Protein AF-Q0RI32-F1 (afdb_monomer)

pLDDT: mean 76.98, std 11.65, range [42.78, 92.56]

Mean predicted aligned error: 15.57 Å

Radius of gyration: 24.02 Å; Cα contacts (8 Å, |Δi|>4): 38; chains: 1; bounding box: 44×40×60 Å

Secondary structure (DSSP, 8-state):
---PPPHHHHHHHHHH-S-----TTSPPP-------B-TTT-SBGGGSEEEE-SS-EEEEPP------

Organism: Frankia alni (strain DSM 45986 / CECT 9034 / ACN14a) (NCBI:txid326424)

Foldseek 3Di:
DDDDPDPVNVVVCVVVDDDPPDDPPPDDD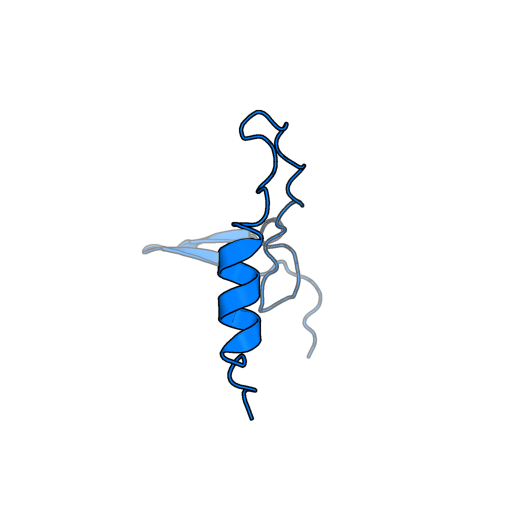PDPPPQDADPPPRHGLVQWDWDDDPVDIDTHDPPDDPDD

Structure (mmCIF, N/CA/C/O backbone):
data_AF-Q0RI32-F1
#
_entry.id   AF-Q0RI32-F1
#
loop_
_atom_site.group_PDB
_atom_site.id
_atom_site.type_symbol
_atom_site.label_atom_id
_atom_site.label_alt_id
_atom_site.label_comp_id
_atom_site.label_asym_id
_atom_site.label_entity_id
_atom_site.label_seq_id
_atom_site.pdbx_PDB_ins_code
_atom_site.Cartn_x
_atom_site.Cartn_y
_atom_site.Cartn_z
_atom_site.occupancy
_atom_site.B_iso_or_equiv
_atom_site.auth_seq_id
_atom_site.auth_comp_id
_atom_site.auth_asym_id
_atom_site.auth_atom_id
_atom_site.pdbx_PDB_model_num
ATOM 1 N N . MET A 1 1 ? -7.669 -26.665 21.115 1.00 42.78 1 MET A N 1
ATOM 2 C CA . MET A 1 1 ? -8.811 -26.695 22.052 1.00 42.78 1 MET A CA 1
ATOM 3 C C . MET A 1 1 ? -9.283 -25.269 22.279 1.00 42.78 1 MET A C 1
ATOM 5 O O . MET A 1 1 ? -8.554 -24.503 22.889 1.00 42.78 1 MET A O 1
ATOM 9 N N . GLY A 1 2 ? -10.432 -24.884 21.718 1.00 51.47 2 GLY A N 1
ATOM 10 C CA . GLY A 1 2 ? -11.037 -23.581 21.999 1.00 51.47 2 GLY A CA 1
ATOM 11 C C . GLY A 1 2 ? -11.797 -23.660 23.317 1.00 51.47 2 GLY A C 1
ATOM 12 O O . GLY A 1 2 ? -12.780 -24.396 23.402 1.00 51.47 2 GLY A O 1
ATOM 13 N N . ASP A 1 3 ? -11.310 -22.956 24.335 1.00 59.75 3 ASP A N 1
ATOM 14 C CA . ASP A 1 3 ? -11.986 -22.818 25.622 1.00 59.75 3 ASP A CA 1
ATOM 15 C C . ASP A 1 3 ? -13.343 -22.139 25.379 1.00 59.75 3 ASP A C 1
ATOM 17 O O . ASP A 1 3 ? -13.419 -20.987 24.945 1.00 59.75 3 ASP A O 1
ATOM 21 N N . ARG A 1 4 ? -14.439 -22.895 25.518 1.00 67.00 4 ARG A N 1
ATOM 22 C CA . ARG A 1 4 ? -15.784 -22.338 25.343 1.00 67.00 4 ARG A CA 1
ATOM 23 C C . ARG A 1 4 ? -16.011 -21.359 26.493 1.00 67.00 4 ARG A C 1
ATOM 25 O O . ARG A 1 4 ? -15.935 -21.793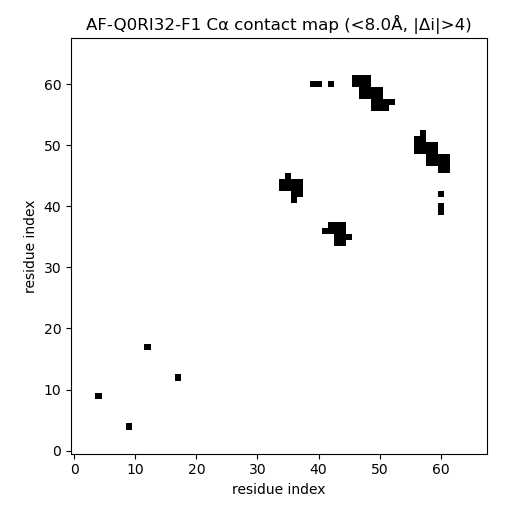 27.640 1.00 67.00 4 ARG A O 1
ATOM 32 N N . PRO A 1 5 ? -16.356 -20.087 26.226 1.00 66.31 5 PRO A N 1
ATOM 33 C CA . PRO A 1 5 ? -16.533 -19.116 27.292 1.00 66.31 5 PRO A CA 1
ATOM 34 C C . PRO A 1 5 ? -17.618 -19.601 28.260 1.00 66.31 5 PRO A C 1
ATOM 36 O O . PRO A 1 5 ? -18.750 -19.894 27.858 1.00 66.31 5 PRO A O 1
ATOM 39 N N . SER A 1 6 ? -17.244 -19.713 29.536 1.00 80.00 6 SER A N 1
ATOM 40 C CA . SER A 1 6 ? -18.124 -20.141 30.625 1.00 80.00 6 SER A CA 1
ATOM 41 C C . SER A 1 6 ? -19.406 -19.303 30.659 1.00 80.00 6 SER A C 1
ATOM 43 O O . SER A 1 6 ? -19.389 -18.097 30.400 1.00 80.00 6 SER A O 1
ATOM 45 N N . ARG A 1 7 ? -20.538 -19.922 31.024 1.00 80.75 7 ARG A N 1
ATOM 46 C CA . ARG A 1 7 ? -21.836 -19.226 31.159 1.00 80.75 7 ARG A CA 1
ATOM 47 C C . ARG A 1 7 ? -21.747 -18.016 32.096 1.00 80.75 7 ARG A C 1
ATOM 49 O O . ARG A 1 7 ? -22.413 -17.015 31.854 1.00 80.75 7 ARG A O 1
ATOM 56 N N . PHE A 1 8 ? -20.876 -18.089 33.103 1.00 80.38 8 PHE A N 1
ATOM 57 C CA . PHE A 1 8 ? -20.577 -16.988 34.016 1.00 80.38 8 PHE A CA 1
ATOM 58 C C . PHE A 1 8 ? -19.954 -15.782 33.299 1.00 80.38 8 PHE A C 1
ATOM 60 O O . PHE A 1 8 ? -20.402 -14.656 33.481 1.00 80.38 8 PHE A O 1
ATOM 67 N N . TYR A 1 9 ? -18.994 -16.016 32.402 1.00 80.25 9 TYR A N 1
ATOM 68 C CA . TYR A 1 9 ?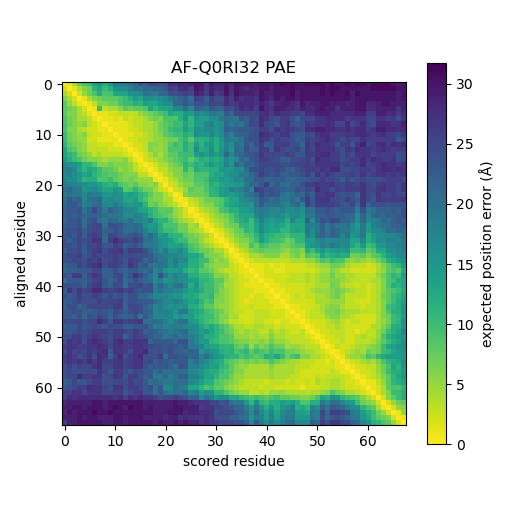 -18.367 -14.960 31.603 1.00 80.25 9 TYR A CA 1
ATOM 69 C C . TYR A 1 9 ? -19.387 -14.255 30.698 1.00 80.25 9 TYR A C 1
ATOM 71 O O . TYR A 1 9 ? -19.398 -13.033 30.573 1.00 80.25 9 TYR A O 1
ATOM 79 N N . ARG A 1 10 ? -20.312 -15.029 30.121 1.00 78.25 10 ARG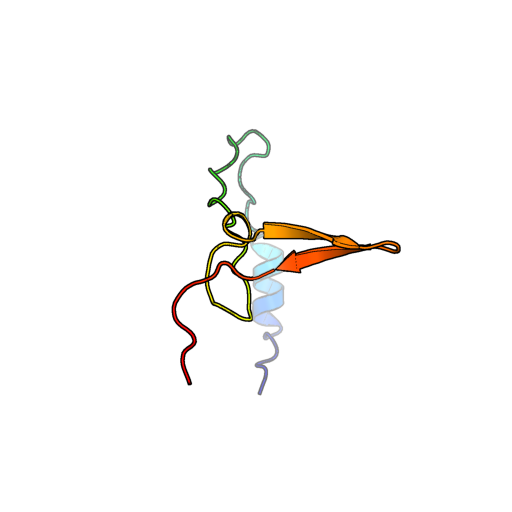 A N 1
ATOM 80 C CA . ARG A 1 10 ? -21.390 -14.502 29.275 1.00 78.25 10 ARG A CA 1
ATOM 81 C C . ARG A 1 10 ? -22.401 -13.659 30.067 1.00 78.25 10 ARG A C 1
ATOM 83 O O . ARG A 1 10 ? -22.881 -12.650 29.554 1.00 78.25 10 ARG A O 1
ATOM 90 N N . PHE A 1 11 ? -22.689 -14.043 31.312 1.00 84.25 11 PHE A N 1
ATOM 91 C CA . PHE A 1 11 ? -23.506 -13.248 32.231 1.00 84.25 11 PHE A CA 1
ATOM 92 C C . PHE A 1 11 ? -22.807 -11.937 32.617 1.00 84.25 11 PHE A C 1
ATOM 94 O O . PHE A 1 11 ? -23.407 -10.875 32.490 1.00 84.25 11 PHE A O 1
ATOM 101 N N . LEU A 1 12 ? -21.521 -11.986 32.984 1.00 81.62 12 LEU A N 1
ATOM 102 C CA . LEU A 1 12 ? -20.746 -10.789 33.330 1.00 81.62 12 LEU A CA 1
ATOM 103 C C . LEU A 1 12 ? -20.687 -9.770 32.184 1.00 81.62 12 LEU A C 1
ATOM 105 O O . LEU A 1 12 ? -20.921 -8.585 32.412 1.00 81.62 12 LEU A O 1
ATOM 109 N N . LEU A 1 13 ? -20.456 -10.224 30.948 1.00 78.69 13 LEU A N 1
ATOM 110 C CA . LEU A 1 13 ? -20.495 -9.354 29.764 1.00 78.69 13 LEU A CA 1
ATOM 111 C C . LEU A 1 13 ? -21.870 -8.707 29.541 1.00 78.69 13 LEU A C 1
ATOM 113 O O . LEU A 1 13 ? -21.947 -7.596 29.030 1.00 78.69 13 LEU A O 1
ATOM 117 N N . SER A 1 14 ? -22.952 -9.385 29.933 1.00 79.12 14 SER A N 1
ATOM 118 C CA . SER A 1 14 ? -24.311 -8.844 29.804 1.00 79.12 14 SER A CA 1
ATOM 119 C C . SER A 1 14 ? -24.597 -7.751 30.839 1.00 79.12 14 SER A C 1
ATOM 121 O O . SER A 1 14 ? -25.354 -6.830 30.550 1.00 79.12 14 SER A O 1
ATOM 123 N N . VAL A 1 15 ? -23.985 -7.830 32.027 1.00 82.56 15 VAL A N 1
ATOM 124 C CA . VAL A 1 15 ? -24.175 -6.852 33.113 1.00 82.56 15 VAL A CA 1
ATOM 125 C C . VAL A 1 15 ? -23.275 -5.626 32.950 1.00 82.56 15 VAL A C 1
ATOM 127 O O . VAL A 1 15 ? -23.727 -4.511 33.185 1.00 82.56 15 VAL A O 1
ATOM 130 N N . MET A 1 16 ? -22.016 -5.803 32.535 1.00 83.69 16 MET A N 1
ATOM 131 C CA . MET A 1 16 ? -21.087 -4.673 32.362 1.00 83.69 16 MET A CA 1
ATOM 132 C C . MET A 1 16 ? -21.409 -3.795 31.145 1.00 83.69 16 MET A C 1
ATOM 134 O O . MET A 1 16 ? -20.895 -2.684 31.039 1.00 83.69 16 MET A O 1
ATOM 138 N N . GLY A 1 17 ? -22.260 -4.281 30.240 1.00 72.50 17 GLY A N 1
ATOM 139 C CA . GLY A 1 17 ? -22.572 -3.601 28.993 1.00 72.50 17 GLY A CA 1
ATOM 140 C C . GLY A 1 17 ? -21.435 -3.690 27.966 1.00 72.50 17 GLY A C 1
ATOM 141 O O . GLY A 1 17 ? -20.356 -4.227 28.238 1.00 72.50 17 GLY A O 1
ATOM 142 N N . PRO A 1 18 ? -21.681 -3.212 26.737 1.00 75.25 18 PRO A N 1
ATOM 143 C CA . PRO A 1 18 ? -20.677 -3.216 25.686 1.00 75.25 18 PRO A CA 1
ATOM 144 C C . PRO A 1 18 ? -19.520 -2.276 26.039 1.00 75.25 18 PRO A C 1
ATOM 146 O O . PRO A 1 18 ? -19.710 -1.235 26.668 1.00 75.25 18 PRO A O 1
ATOM 149 N N . ALA A 1 19 ? -18.315 -2.623 25.583 1.00 75.50 19 ALA A N 1
ATOM 150 C CA . ALA A 1 19 ? -17.172 -1.726 25.681 1.00 75.50 19 ALA A CA 1
ATOM 151 C C . ALA A 1 19 ? -17.515 -0.384 25.013 1.00 75.50 19 ALA A C 1
ATOM 153 O O . ALA A 1 19 ? -17.999 -0.362 23.879 1.00 75.50 19 ALA A O 1
ATOM 154 N N . GLN A 1 20 ? -17.273 0.732 25.706 1.00 74.06 20 GLN A N 1
ATOM 155 C CA . GLN A 1 20 ? -17.432 2.058 25.111 1.00 74.06 20 GLN A CA 1
ATOM 156 C C . GLN A 1 20 ? -16.447 2.182 23.942 1.00 74.06 20 GLN A C 1
ATOM 158 O O . GLN A 1 20 ? -15.235 2.208 24.144 1.00 74.06 20 GLN A O 1
ATOM 163 N N . LEU A 1 21 ? -16.964 2.252 22.713 1.00 70.88 21 LEU A N 1
ATOM 164 C CA . LEU A 1 21 ? -16.171 2.276 21.475 1.00 70.88 21 LEU A CA 1
ATOM 165 C C . LEU A 1 21 ? -15.467 3.626 21.214 1.00 70.88 21 LEU A C 1
ATOM 167 O O . LEU A 1 21 ? -14.959 3.862 20.121 1.00 70.88 21 LEU A O 1
ATOM 171 N N . GLY A 1 22 ? -15.369 4.491 22.227 1.00 71.56 22 GLY A N 1
ATOM 172 C CA . GLY A 1 22 ? -14.916 5.872 22.081 1.00 71.56 22 GLY A CA 1
ATOM 173 C C . GLY A 1 22 ? -15.990 6.770 21.459 1.00 71.56 22 GLY A C 1
ATOM 174 O O . GLY A 1 22 ? -17.047 6.306 21.038 1.00 71.56 22 GLY A O 1
ATOM 175 N N . SER A 1 23 ? -15.735 8.078 21.449 1.00 73.75 23 SER A N 1
ATOM 176 C CA . SER A 1 23 ? -16.638 9.056 20.832 1.00 73.75 23 SER A CA 1
ATOM 177 C C . SER A 1 23 ? -16.670 8.887 19.309 1.00 73.75 23 SER A C 1
ATOM 179 O O . SER A 1 23 ? -15.618 8.713 18.696 1.00 73.75 23 SER A O 1
ATOM 181 N N . LEU A 1 24 ? -17.857 8.993 18.699 1.00 68.44 24 LEU A N 1
ATOM 182 C CA . LEU A 1 24 ? -18.006 9.085 17.238 1.00 68.44 24 LEU A CA 1
ATOM 183 C C . LEU A 1 24 ? -17.367 10.367 16.679 1.00 68.44 24 LEU A C 1
ATOM 185 O O . LEU A 1 24 ? -16.875 10.357 15.557 1.00 68.44 24 LEU A O 1
ATOM 189 N N . ASP A 1 25 ? -17.321 11.431 17.486 1.00 76.44 25 ASP A N 1
ATOM 190 C CA . ASP A 1 25 ? -16.655 12.703 17.178 1.00 76.44 25 ASP A CA 1
ATOM 191 C C . ASP A 1 25 ? -15.153 12.691 17.504 1.00 76.44 25 ASP A C 1
ATOM 193 O O . ASP A 1 25 ? -14.482 13.722 17.419 1.00 76.44 25 ASP A O 1
ATOM 197 N N . ALA A 1 26 ? -14.593 11.550 17.924 1.00 73.25 26 ALA A N 1
ATOM 198 C CA . ALA A 1 26 ? -13.155 11.467 18.125 1.00 73.25 26 ALA A CA 1
ATOM 199 C C . ALA A 1 26 ? -12.440 11.729 16.787 1.00 73.25 26 ALA A C 1
ATOM 201 O O . ALA A 1 26 ? -12.826 11.150 15.765 1.00 73.25 26 ALA A O 1
ATOM 202 N N . PRO A 1 27 ? -11.383 12.562 16.768 1.00 74.50 27 PRO A N 1
ATOM 203 C CA . PRO A 1 27 ? -10.621 12.781 15.550 1.00 74.50 27 PRO A CA 1
ATOM 204 C C . PRO A 1 27 ? -10.102 11.433 15.028 1.00 74.50 27 PRO A C 1
ATOM 206 O O . PRO A 1 27 ? -9.694 10.580 15.830 1.00 74.50 27 PRO A O 1
ATOM 209 N N . PRO A 1 28 ? -10.116 11.208 13.701 1.00 75.50 28 PRO A N 1
ATOM 210 C CA . PRO A 1 28 ? -9.647 9.956 13.134 1.00 75.50 28 PRO A CA 1
ATOM 211 C C . PRO A 1 28 ? -8.203 9.724 13.577 1.00 75.50 28 PRO A C 1
ATOM 213 O O . PRO A 1 28 ? -7.340 10.590 13.417 1.00 75.50 28 PRO A O 1
ATOM 216 N N . ARG A 1 29 ? -7.930 8.549 14.158 1.00 74.88 29 ARG A N 1
ATOM 217 C CA . ARG A 1 29 ? -6.548 8.154 14.444 1.00 74.88 29 ARG A CA 1
ATOM 218 C C . ARG A 1 29 ? -5.765 8.162 13.127 1.00 74.88 29 ARG A C 1
ATOM 220 O O . ARG A 1 29 ? -6.299 7.670 12.130 1.00 74.88 29 ARG A O 1
ATOM 227 N N . PRO A 1 30 ? -4.522 8.674 13.107 1.00 75.12 30 PRO A N 1
ATOM 228 C CA . PRO A 1 30 ? -3.697 8.622 11.911 1.00 75.12 30 PRO A CA 1
ATOM 229 C C . PRO A 1 30 ? -3.537 7.156 11.503 1.00 75.12 30 PRO A C 1
ATOM 231 O O . PRO A 1 30 ? -2.972 6.348 12.244 1.00 75.12 30 PRO A O 1
ATOM 234 N N . ALA A 1 31 ? -4.108 6.790 10.356 1.00 75.56 31 ALA A N 1
ATOM 235 C CA . ALA A 1 31 ? -3.927 5.460 9.806 1.00 75.56 31 ALA A CA 1
ATOM 236 C C . ALA A 1 31 ? -2.452 5.312 9.402 1.00 75.56 31 ALA A C 1
ATOM 238 O O . ALA A 1 31 ? -1.911 6.227 8.774 1.00 75.56 31 ALA A O 1
ATOM 239 N N . PRO A 1 32 ? -1.782 4.195 9.738 1.00 71.94 32 PRO A N 1
ATOM 240 C CA . PRO A 1 32 ? -0.451 3.950 9.208 1.00 71.94 32 PRO A CA 1
ATOM 241 C C . PRO A 1 32 ? -0.540 3.904 7.681 1.00 71.94 32 PRO A C 1
ATOM 243 O O . PRO A 1 32 ? -1.471 3.303 7.133 1.00 71.94 32 PRO A O 1
ATOM 246 N N . ALA A 1 33 ? 0.418 4.539 7.002 1.00 73.81 33 ALA A N 1
ATOM 247 C CA . ALA A 1 33 ? 0.537 4.446 5.555 1.00 73.81 33 ALA A CA 1
ATOM 248 C C . ALA A 1 33 ?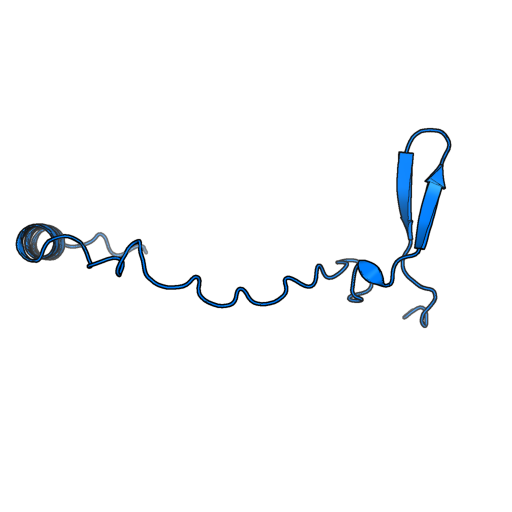 0.632 2.962 5.185 1.00 73.81 33 ALA A C 1
ATOM 250 O O . ALA A 1 33 ? 1.584 2.273 5.560 1.00 73.81 33 ALA A O 1
ATOM 251 N N . ARG A 1 34 ? -0.400 2.441 4.516 1.00 73.38 34 ARG A N 1
ATOM 252 C CA . ARG A 1 34 ? -0.380 1.069 4.017 1.00 73.38 34 ARG A CA 1
ATOM 253 C C . ARG A 1 34 ? 0.543 1.061 2.812 1.00 73.38 34 ARG A C 1
ATOM 255 O O . ARG A 1 34 ? 0.133 1.430 1.721 1.00 73.38 34 ARG A O 1
ATOM 262 N N . VAL A 1 35 ? 1.800 0.697 3.039 1.00 78.19 35 VAL A N 1
ATOM 263 C CA . VAL A 1 35 ? 2.733 0.435 1.948 1.00 78.19 35 VAL A CA 1
ATOM 264 C C . VAL A 1 35 ? 2.415 -0.961 1.435 1.00 78.19 35 VAL A C 1
ATOM 266 O O . VAL A 1 35 ? 2.674 -1.954 2.117 1.00 78.19 35 VAL A O 1
ATOM 269 N N . ASP A 1 36 ? 1.805 -1.044 0.257 1.00 84.38 36 ASP A N 1
ATOM 270 C CA . ASP A 1 36 ? 1.592 -2.327 -0.397 1.00 84.38 36 ASP A CA 1
ATOM 271 C C . ASP A 1 36 ? 2.943 -2.890 -0.855 1.00 84.38 36 ASP A C 1
ATOM 273 O O . ASP A 1 36 ? 3.603 -2.343 -1.739 1.00 84.38 36 ASP A O 1
ATOM 277 N N . ILE A 1 37 ? 3.363 -3.995 -0.239 1.00 87.75 37 ILE A N 1
ATOM 278 C CA . ILE A 1 37 ? 4.620 -4.683 -0.547 1.00 87.75 37 ILE A CA 1
ATOM 279 C C . ILE A 1 37 ? 4.369 -5.767 -1.596 1.00 87.75 37 ILE A C 1
ATOM 281 O O . ILE A 1 37 ? 3.470 -6.601 -1.451 1.00 87.75 37 ILE A O 1
ATOM 285 N N . CYS A 1 38 ? 5.176 -5.787 -2.656 1.00 86.44 38 CYS A N 1
ATOM 286 C CA . CYS A 1 38 ? 5.116 -6.849 -3.652 1.00 86.44 38 CYS A CA 1
ATOM 287 C C . CYS A 1 38 ? 5.601 -8.175 -3.059 1.00 86.44 38 CYS A C 1
ATOM 289 O O . CYS A 1 38 ? 6.705 -8.263 -2.524 1.00 86.44 38 CYS A O 1
ATOM 291 N N . ARG A 1 39 ? 4.802 -9.237 -3.204 1.00 83.75 39 ARG A N 1
ATOM 292 C CA . ARG A 1 39 ? 5.147 -10.573 -2.688 1.00 83.75 39 ARG A CA 1
ATOM 293 C C . ARG A 1 39 ? 6.303 -11.246 -3.435 1.00 83.75 39 ARG A C 1
ATOM 295 O O . ARG A 1 39 ? 6.892 -12.165 -2.884 1.00 83.75 39 ARG A O 1
ATOM 302 N N . SER A 1 40 ? 6.613 -10.805 -4.654 1.00 85.00 40 SER A N 1
ATOM 303 C CA . SER A 1 40 ? 7.649 -11.422 -5.492 1.00 85.00 40 SER A CA 1
ATOM 304 C C . SER A 1 40 ? 9.050 -10.881 -5.203 1.00 85.00 40 SER A C 1
ATOM 306 O O . SER A 1 40 ? 9.994 -11.656 -5.139 1.00 85.00 40 SER A O 1
ATOM 308 N N . CYS A 1 41 ? 9.197 -9.563 -5.022 1.00 85.12 41 CYS A N 1
ATOM 309 C CA . CYS A 1 41 ? 10.504 -8.920 -4.820 1.00 85.12 41 CYS A CA 1
ATOM 310 C C . CYS A 1 41 ? 10.663 -8.226 -3.458 1.00 85.12 41 CYS A C 1
ATOM 312 O O . CYS A 1 41 ? 11.739 -7.715 -3.157 1.00 85.12 41 CYS A O 1
ATOM 314 N N . GLY A 1 42 ? 9.603 -8.152 -2.645 1.00 85.38 42 GLY A N 1
ATOM 315 C CA . GLY A 1 42 ? 9.631 -7.501 -1.332 1.00 85.38 42 GLY A CA 1
ATOM 316 C C . GLY A 1 42 ? 9.754 -5.973 -1.368 1.00 85.38 42 GLY A C 1
ATOM 317 O O . GLY A 1 42 ? 9.811 -5.349 -0.313 1.00 85.38 42 GLY A O 1
ATOM 318 N N . GLN A 1 43 ? 9.785 -5.358 -2.554 1.00 87.81 43 GLN A N 1
ATOM 319 C CA . GLN A 1 43 ? 9.829 -3.903 -2.715 1.00 87.81 43 GLN 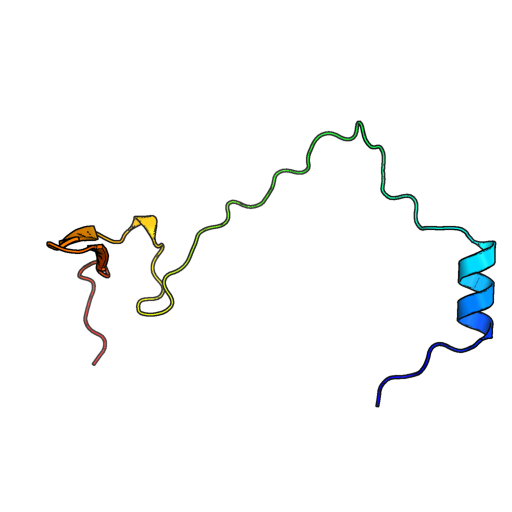A CA 1
ATOM 320 C C . GLN A 1 43 ? 8.418 -3.291 -2.683 1.00 87.81 43 GLN A C 1
ATOM 322 O O . GLN A 1 43 ? 7.441 -3.984 -3.005 1.00 87.81 43 GLN A O 1
ATOM 327 N N . PRO A 1 44 ? 8.286 -1.994 -2.337 1.00 87.12 44 PRO A N 1
ATOM 328 C CA . PRO A 1 44 ? 7.020 -1.274 -2.446 1.00 87.12 44 PRO A CA 1
ATOM 329 C C . PRO A 1 44 ? 6.443 -1.382 -3.861 1.00 87.12 44 PRO A C 1
ATOM 331 O O . PRO A 1 44 ? 7.176 -1.275 -4.850 1.00 87.12 44 PRO A O 1
ATOM 334 N N . ARG A 1 45 ? 5.126 -1.577 -3.984 1.00 84.31 45 ARG A N 1
ATOM 335 C CA . ARG A 1 45 ? 4.452 -1.627 -5.293 1.00 84.31 45 ARG A CA 1
ATOM 336 C C . ARG A 1 45 ? 4.614 -0.330 -6.082 1.00 84.31 45 ARG A C 1
ATOM 338 O O . ARG A 1 45 ? 4.689 -0.403 -7.299 1.00 84.31 45 ARG A O 1
ATOM 345 N N . ASP A 1 46 ? 4.779 0.804 -5.408 1.00 84.69 46 ASP A N 1
ATOM 346 C CA . ASP A 1 46 ? 5.054 2.098 -6.048 1.00 84.69 46 ASP A CA 1
ATOM 347 C C . ASP A 1 46 ? 6.399 2.133 -6.792 1.00 84.69 46 ASP A C 1
ATOM 349 O O . ASP A 1 46 ? 6.584 2.943 -7.693 1.00 84.69 46 ASP A O 1
ATOM 353 N N . ALA A 1 47 ? 7.332 1.233 -6.459 1.00 86.19 47 ALA A N 1
ATOM 354 C CA . ALA A 1 47 ? 8.597 1.088 -7.175 1.00 86.19 47 ALA A CA 1
ATOM 355 C C . ALA A 1 47 ? 8.483 0.216 -8.444 1.00 86.19 47 ALA A C 1
ATOM 357 O O . ALA A 1 47 ? 9.489 -0.013 -9.107 1.00 86.19 47 ALA A O 1
ATOM 358 N N . HIS A 1 48 ? 7.304 -0.332 -8.761 1.0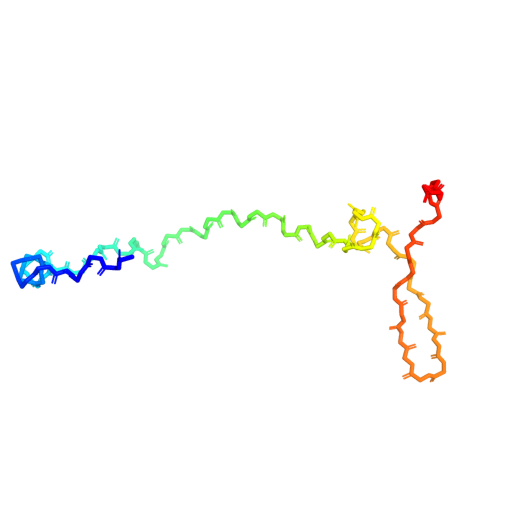0 89.19 48 HIS A N 1
ATOM 359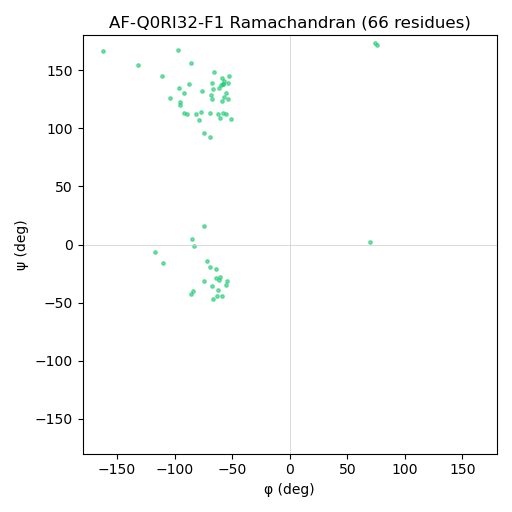 C CA . HIS A 1 48 ? 7.108 -1.205 -9.921 1.00 89.19 48 HIS A CA 1
ATOM 360 C C . HIS A 1 48 ? 6.777 -0.397 -11.171 1.00 89.19 48 HIS A C 1
ATOM 362 O O . HIS A 1 48 ? 5.939 0.503 -11.143 1.00 89.19 48 HIS A O 1
ATOM 368 N N . GLU A 1 49 ? 7.377 -0.779 -12.294 1.00 87.62 49 GLU A N 1
ATOM 369 C CA . GLU A 1 49 ? 7.007 -0.220 -13.588 1.00 87.62 49 GLU A CA 1
ATOM 370 C C . GLU A 1 49 ? 5.681 -0.835 -14.046 1.00 87.62 49 GLU A C 1
ATOM 372 O O . GLU A 1 49 ? 5.479 -2.051 -13.978 1.00 87.62 49 GLU A O 1
ATOM 377 N N . LEU A 1 50 ? 4.750 0.006 -14.493 1.00 87.75 50 LEU A N 1
ATOM 378 C CA . LEU A 1 50 ? 3.481 -0.443 -15.057 1.00 87.75 50 LEU A CA 1
ATOM 379 C C . LEU A 1 50 ? 3.648 -0.651 -16.562 1.00 87.75 50 LEU A C 1
ATOM 381 O O . LEU A 1 50 ? 3.816 0.303 -17.319 1.00 87.75 50 LEU A O 1
ATOM 385 N N . GLU A 1 51 ? 3.564 -1.901 -16.994 1.00 87.12 51 GLU A N 1
ATOM 386 C CA . GLU A 1 51 ? 3.612 -2.300 -18.393 1.00 87.12 51 GLU A CA 1
ATOM 387 C C . GLU A 1 51 ? 2.185 -2.438 -18.937 1.00 87.12 51 GLU A C 1
ATOM 389 O O . GLU A 1 51 ? 1.360 -3.180 -18.397 1.00 87.12 51 GLU A O 1
ATOM 394 N N . ARG A 1 52 ? 1.867 -1.701 -20.007 1.00 89.06 52 ARG A N 1
ATOM 395 C CA . ARG A 1 52 ? 0.579 -1.816 -20.704 1.00 89.06 52 ARG A CA 1
ATOM 396 C C . ARG A 1 52 ? 0.703 -2.827 -21.837 1.00 89.06 52 ARG A C 1
ATOM 398 O O . ARG A 1 52 ? 1.390 -2.569 -22.820 1.00 89.06 52 ARG A O 1
ATOM 405 N N . LEU A 1 53 ? 0.010 -3.949 -21.697 1.00 87.00 53 LEU A N 1
ATOM 406 C CA . LEU A 1 53 ? -0.141 -4.982 -22.719 1.00 87.00 53 LEU A C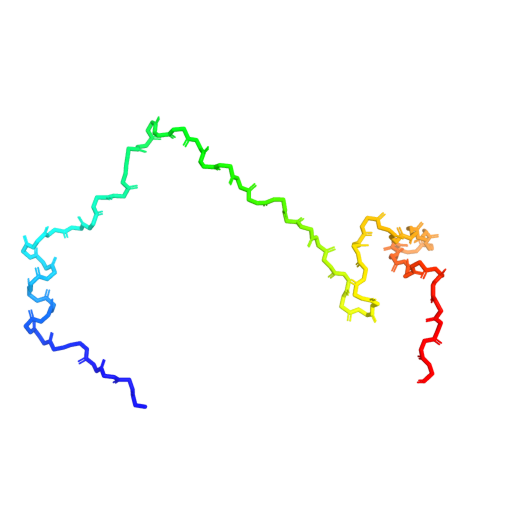A 1
ATOM 407 C C . LEU A 1 53 ? -1.469 -4.769 -23.463 1.00 87.00 53 LEU A C 1
ATOM 409 O O . LEU A 1 53 ? -2.315 -3.990 -23.022 1.00 87.00 53 LEU A O 1
ATOM 413 N N . ALA A 1 54 ? -1.658 -5.459 -24.591 1.00 88.62 54 ALA A N 1
ATOM 414 C CA . ALA A 1 54 ? -2.838 -5.294 -25.447 1.00 88.62 54 ALA A CA 1
ATOM 415 C C . ALA A 1 54 ? -4.169 -5.503 -24.695 1.00 88.62 54 ALA A C 1
ATOM 417 O O . ALA A 1 54 ? -5.134 -4.787 -24.950 1.00 88.62 54 ALA A O 1
ATOM 418 N N . ASP A 1 55 ? -4.189 -6.428 -23.732 1.00 92.56 55 ASP A N 1
ATOM 419 C CA . ASP A 1 55 ? -5.411 -6.843 -23.034 1.00 92.56 55 ASP A CA 1
ATOM 420 C C . ASP A 1 55 ? -5.472 -6.398 -21.562 1.00 92.56 55 ASP A C 1
ATOM 422 O O . ASP A 1 55 ? -6.532 -6.452 -20.940 1.00 92.56 55 ASP A O 1
ATOM 426 N N . HIS A 1 56 ? -4.345 -5.991 -20.962 1.00 84.25 56 HIS A N 1
ATOM 427 C CA . HIS A 1 56 ? -4.273 -5.654 -19.536 1.00 84.25 56 HIS A CA 1
ATOM 428 C C . HIS A 1 56 ? -3.041 -4.812 -19.181 1.00 84.25 56 HIS A C 1
ATOM 430 O O . HIS A 1 56 ? -2.096 -4.684 -19.950 1.00 84.25 56 HIS A O 1
ATOM 436 N N . THR A 1 57 ? -3.035 -4.232 -17.980 1.00 87.62 57 THR A N 1
ATOM 437 C CA . THR A 1 57 ? -1.847 -3.580 -17.408 1.00 87.62 57 THR A CA 1
ATOM 438 C C . THR A 1 57 ? -1.244 -4.490 -16.344 1.00 87.62 57 THR A C 1
ATOM 440 O O . THR A 1 57 ? -1.949 -4.908 -15.425 1.00 87.62 57 THR A O 1
ATOM 443 N N . ALA A 1 58 ? 0.045 -4.793 -16.463 1.00 86.12 58 ALA A N 1
ATOM 444 C CA . ALA A 1 58 ? 0.797 -5.597 -15.508 1.00 86.12 58 ALA A CA 1
ATOM 445 C C . ALA A 1 58 ? 1.814 -4.725 -14.759 1.00 86.12 58 ALA A C 1
ATOM 447 O O . ALA A 1 58 ? 2.381 -3.794 -15.318 1.00 86.12 58 ALA A O 1
ATOM 448 N N . SER A 1 59 ? 2.056 -5.017 -13.480 1.00 84.62 59 SER A N 1
ATOM 449 C CA . SER A 1 59 ? 3.134 -4.383 -12.712 1.00 84.62 59 SER A CA 1
ATOM 450 C C . SER A 1 59 ? 4.375 -5.268 -12.739 1.00 84.62 59 SER A C 1
ATOM 452 O O . SER A 1 59 ? 4.324 -6.399 -12.245 1.00 84.62 59 SER A O 1
ATOM 454 N N . ARG A 1 60 ? 5.484 -4.757 -13.268 1.00 85.00 60 ARG A N 1
ATOM 455 C CA . ARG A 1 60 ? 6.771 -5.447 -13.337 1.00 85.00 60 ARG A CA 1
ATOM 456 C C . ARG A 1 60 ? 7.655 -5.041 -12.162 1.00 85.00 60 ARG A C 1
ATOM 458 O O . ARG A 1 60 ? 7.749 -3.865 -11.820 1.00 85.00 60 ARG A O 1
ATOM 465 N N . CYS A 1 61 ? 8.295 -6.021 -11.524 1.00 88.19 61 CYS A N 1
ATOM 466 C CA . CYS A 1 61 ? 9.249 -5.746 -10.450 1.00 88.19 61 CYS A CA 1
ATOM 467 C C . CYS A 1 61 ? 10.387 -4.844 -10.953 1.00 88.19 61 CYS A C 1
ATOM 469 O O . CYS A 1 61 ? 10.875 -5.079 -12.063 1.00 88.19 61 CYS A O 1
ATOM 471 N N . PRO A 1 62 ? 10.823 -3.847 -10.156 1.00 81.31 62 PRO A N 1
ATOM 472 C CA . PRO A 1 62 ? 11.957 -3.009 -10.527 1.00 81.31 62 PRO A CA 1
ATOM 473 C C . PRO A 1 62 ? 13.202 -3.873 -10.728 1.00 81.31 62 PRO A C 1
ATOM 475 O O . PRO A 1 62 ? 13.415 -4.846 -10.000 1.00 81.31 62 PRO A O 1
ATOM 478 N N . ALA A 1 63 ? 14.035 -3.517 -11.703 1.00 69.06 63 ALA A N 1
ATOM 479 C CA . ALA A 1 63 ? 15.314 -4.179 -11.921 1.00 69.06 63 ALA A CA 1
ATOM 480 C C . ALA A 1 63 ? 16.285 -3.854 -10.761 1.00 69.06 63 ALA A C 1
ATOM 482 O O . ALA A 1 63 ? 16.986 -2.848 -10.781 1.00 69.06 63 ALA A O 1
ATOM 483 N N . GLY A 1 64 ? 16.305 -4.707 -9.733 1.00 62.22 64 GLY A N 1
ATOM 484 C CA . GLY A 1 64 ? 17.297 -4.781 -8.645 1.00 62.22 64 GLY A CA 1
ATOM 485 C C . GLY A 1 64 ? 17.746 -6.241 -8.477 1.00 62.22 64 GLY A C 1
ATOM 486 O O . GLY A 1 64 ? 17.003 -7.121 -8.912 1.00 62.22 64 GLY A O 1
ATOM 487 N N . PRO A 1 65 ? 18.962 -6.523 -7.955 1.00 47.78 65 PRO A N 1
ATOM 488 C CA . PRO A 1 65 ? 19.754 -7.690 -8.344 1.00 47.78 65 PRO A CA 1
ATOM 489 C C . PRO A 1 65 ? 18.957 -8.984 -8.210 1.00 47.78 65 PRO A C 1
ATOM 491 O O . PRO A 1 65 ? 18.420 -9.287 -7.144 1.00 47.78 65 PRO A O 1
ATOM 494 N N . ALA A 1 66 ? 18.900 -9.731 -9.313 1.00 48.56 66 ALA A N 1
ATOM 495 C CA . ALA A 1 66 ? 18.395 -11.090 -9.350 1.00 48.56 66 ALA A CA 1
ATOM 496 C C . ALA A 1 66 ? 19.097 -11.899 -8.254 1.00 48.56 66 ALA A C 1
ATOM 498 O O . ALA A 1 66 ? 20.288 -12.186 -8.360 1.00 48.56 66 ALA A O 1
ATOM 499 N N . GLN A 1 67 ? 18.383 -12.233 -7.183 1.00 49.12 67 GLN A N 1
ATOM 500 C CA . GLN A 1 67 ? 18.863 -13.266 -6.278 1.00 49.12 67 GLN A CA 1
ATOM 501 C C . GLN A 1 67 ? 18.592 -14.603 -6.963 1.00 49.12 67 GLN A C 1
ATOM 503 O O . GLN A 1 67 ? 17.448 -14.923 -7.287 1.00 49.12 67 GLN A O 1
ATOM 508 N N . SER A 1 68 ? 19.702 -15.264 -7.294 1.00 42.81 68 SER A N 1
ATOM 509 C CA . SER A 1 68 ? 19.802 -16.593 -7.903 1.00 42.81 68 SER A CA 1
ATOM 510 C C . SER A 1 68 ? 19.397 -17.683 -6.920 1.00 42.81 68 SER A C 1
ATOM 512 O O . SER A 1 68 ? 19.639 -17.481 -5.708 1.00 42.81 68 SER A O 1
#

Solvent-accessible surface area (backbone atoms only — not comparable to full-atom values): 4804 Å² total; per-residue (Å²): 135,83,82,73,80,49,72,66,58,57,50,50,52,65,72,72,46,78,79,82,86,66,64,91,84,52,76,79,73,84,72,77,83,81,74,55,61,34,90,88,77,68,44,54,50,88,63,34,50,77,45,80,52,102,89,50,75,45,78,40,79,55,97,62,84,82,82,127

Sequence (68 aa):
MGDRPSRFYRFLLSVMGPAQLGSLDAPPRPAPARVDICRSCGQPRDAHELERLADHTASRCPAGPAQS